Protein AF-A0A0U2ICC0-F1 (afdb_monomer_lite)

Structure (mmCIF, N/CA/C/O backbone):
data_AF-A0A0U2ICC0-F1
#
_entry.id   AF-A0A0U2ICC0-F1
#
loop_
_atom_site.group_PDB
_atom_site.id
_atom_site.type_symbol
_atom_site.label_atom_id
_atom_site.label_alt_id
_atom_site.label_comp_id
_atom_site.label_asym_id
_atom_site.label_entity_id
_atom_site.label_seq_id
_atom_site.pdbx_PDB_ins_code
_atom_site.Cartn_x
_atom_site.Cartn_y
_atom_site.Cartn_z
_atom_site.occupancy
_atom_site.B_iso_or_equiv
_atom_site.auth_seq_id
_atom_site.auth_comp_id
_atom_site.auth_asym_id
_atom_site.auth_atom_id
_atom_site.pdbx_PDB_model_num
ATOM 1 N N . GLU A 1 1 ? 10.619 3.135 0.050 1.00 94.38 1 GLU A N 1
ATOM 2 C CA . GLU A 1 1 ? 9.208 2.701 0.166 1.00 94.38 1 GLU A CA 1
ATOM 3 C C . GLU A 1 1 ? 8.311 3.109 -1.004 1.00 94.38 1 GLU A C 1
ATOM 5 O O . GLU A 1 1 ? 7.405 2.346 -1.286 1.00 94.38 1 GLU A O 1
ATOM 10 N N . GLY A 1 2 ? 8.529 4.235 -1.708 1.00 96.50 2 GLY A N 1
ATOM 11 C CA . GLY A 1 2 ? 7.779 4.533 -2.950 1.00 96.50 2 GLY A CA 1
ATOM 12 C C . GLY A 1 2 ? 6.275 4.761 -2.755 1.00 96.50 2 GLY A C 1
ATOM 13 O O . GLY A 1 2 ? 5.499 4.517 -3.667 1.00 96.50 2 GLY A O 1
ATOM 14 N N . LEU A 1 3 ? 5.868 5.167 -1.550 1.00 97.94 3 LEU A N 1
ATOM 15 C CA . LEU A 1 3 ? 4.469 5.363 -1.183 1.00 97.94 3 LEU A CA 1
ATOM 16 C C . LEU A 1 3 ? 3.995 6.762 -1.573 1.00 97.94 3 LEU A C 1
ATOM 18 O O . LEU A 1 3 ? 4.746 7.734 -1.455 1.00 97.94 3 LEU A O 1
ATOM 22 N N . GLU A 1 4 ? 2.724 6.870 -1.940 1.00 97.62 4 GLU A N 1
ATOM 23 C CA . GLU A 1 4 ? 2.044 8.155 -2.081 1.00 97.62 4 GLU A CA 1
ATOM 24 C C . GLU A 1 4 ? 2.138 9.018 -0.807 1.00 97.62 4 GLU A C 1
ATOM 26 O O . GLU A 1 4 ? 2.250 8.526 0.319 1.00 97.62 4 GLU A O 1
ATOM 31 N N . ALA A 1 5 ? 2.056 10.339 -0.984 1.00 97.44 5 ALA A N 1
ATOM 32 C CA . ALA A 1 5 ? 2.073 11.290 0.124 1.00 97.44 5 ALA A CA 1
ATOM 33 C C . ALA A 1 5 ? 0.911 11.057 1.110 1.00 97.44 5 ALA A C 1
ATOM 35 O O . ALA A 1 5 ? -0.127 10.496 0.759 1.00 97.44 5 ALA A O 1
ATOM 36 N N . SER A 1 6 ?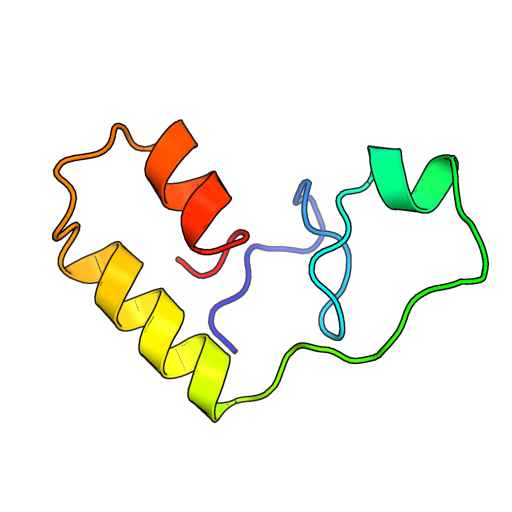 1.029 11.588 2.333 1.00 95.81 6 SER A N 1
ATOM 37 C CA . SER A 1 6 ? 0.093 11.351 3.450 1.00 95.81 6 SER A CA 1
ATOM 38 C C . SER A 1 6 ? -1.378 11.714 3.183 1.00 95.81 6 SER A C 1
ATOM 40 O O . SER A 1 6 ? -2.260 11.339 3.952 1.00 95.81 6 SER A O 1
ATOM 42 N N . GLY A 1 7 ? -1.666 12.445 2.102 1.00 97.06 7 GLY A N 1
ATOM 43 C CA . GLY A 1 7 ? -3.025 12.705 1.624 1.00 97.06 7 GLY A CA 1
ATOM 44 C C . GLY A 1 7 ? -3.699 11.513 0.929 1.00 97.06 7 GLY A C 1
ATOM 45 O O . GLY A 1 7 ? -4.886 11.610 0.625 1.00 97.06 7 GLY A O 1
ATOM 46 N N . SER A 1 8 ? -2.980 10.410 0.697 1.00 97.31 8 SER A N 1
A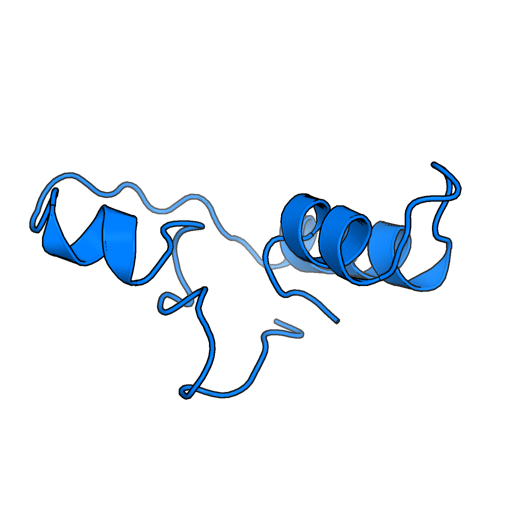TOM 47 C CA . SER A 1 8 ? -3.462 9.223 -0.013 1.00 97.31 8 SER A CA 1
ATOM 48 C C . SER A 1 8 ? -4.680 8.554 0.641 1.00 97.31 8 SER A C 1
ATOM 50 O O . SER A 1 8 ? -4.976 8.701 1.836 1.00 97.31 8 SER A O 1
ATOM 52 N N . THR A 1 9 ? -5.378 7.766 -0.178 1.00 97.94 9 THR A N 1
ATOM 53 C CA . THR A 1 9 ? -6.337 6.750 0.261 1.00 97.94 9 THR A CA 1
ATOM 54 C C . THR A 1 9 ? 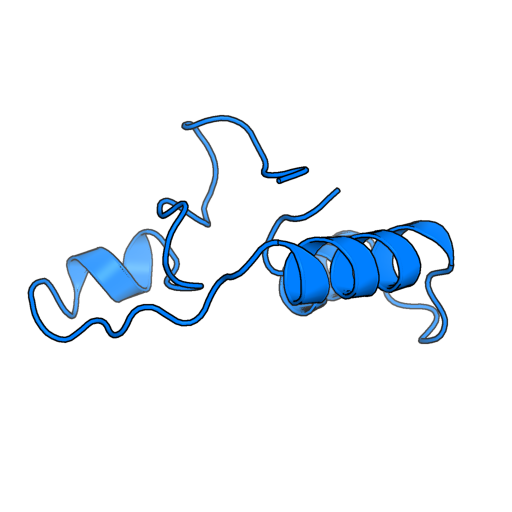-5.652 5.625 1.039 1.00 97.94 9 THR A C 1
ATOM 56 O O . THR A 1 9 ? -6.266 5.109 1.965 1.00 97.94 9 THR A O 1
ATOM 59 N N . TYR A 1 10 ? -4.411 5.257 0.706 1.00 97.88 10 TYR A N 1
ATOM 60 C CA . TYR A 1 10 ? -3.612 4.271 1.440 1.00 97.88 10 TYR A CA 1
ATOM 61 C C . TYR A 1 10 ? -2.853 4.978 2.559 1.00 97.88 10 TYR A C 1
ATOM 63 O O . TYR A 1 10 ? -1.813 5.590 2.336 1.00 97.88 10 TYR A O 1
ATOM 71 N N . ILE A 1 11 ? -3.416 4.949 3.765 1.00 97.06 11 ILE A N 1
ATOM 72 C CA . ILE A 1 11 ? -2.980 5.839 4.853 1.00 97.06 11 ILE A CA 1
ATOM 73 C C . ILE A 1 11 ? -1.772 5.318 5.638 1.00 97.06 11 ILE A C 1
ATOM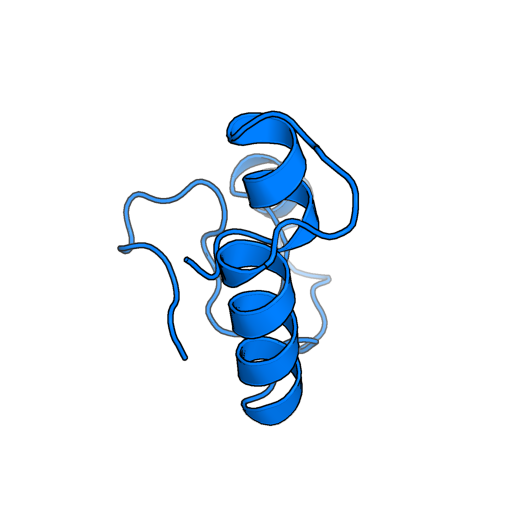 75 O O . ILE A 1 11 ? -1.167 6.068 6.400 1.00 97.06 11 ILE A O 1
ATOM 79 N N . SER A 1 12 ? -1.453 4.031 5.507 1.00 96.62 12 SER A N 1
ATOM 80 C CA . SER A 1 12 ? -0.470 3.350 6.346 1.00 96.62 12 SER A CA 1
ATOM 81 C C . SER A 1 12 ? 0.804 3.027 5.574 1.00 96.62 12 SER A C 1
ATOM 83 O O . SER A 1 12 ? 0.778 2.571 4.431 1.00 96.62 12 SER A O 1
ATOM 85 N N . THR A 1 13 ? 1.946 3.204 6.232 1.00 97.81 13 THR A N 1
ATOM 86 C CA . THR A 1 13 ? 3.236 2.710 5.735 1.00 97.81 13 THR A CA 1
ATOM 87 C C . THR A 1 13 ? 3.463 1.231 6.063 1.00 97.81 13 THR A C 1
ATOM 89 O O . THR A 1 13 ? 4.394 0.636 5.533 1.00 97.81 13 THR A O 1
ATOM 92 N N . LEU A 1 14 ? 2.607 0.624 6.897 1.00 98.00 14 LEU A N 1
ATOM 93 C CA . LEU A 1 14 ? 2.767 -0.739 7.424 1.00 98.00 14 LEU A CA 1
ATOM 94 C C . LEU A 1 14 ? 1.737 -1.741 6.881 1.00 98.00 14 LEU A C 1
ATOM 96 O O . LEU A 1 14 ? 1.982 -2.945 6.913 1.00 98.00 14 LEU A O 1
ATOM 100 N N . CYS A 1 15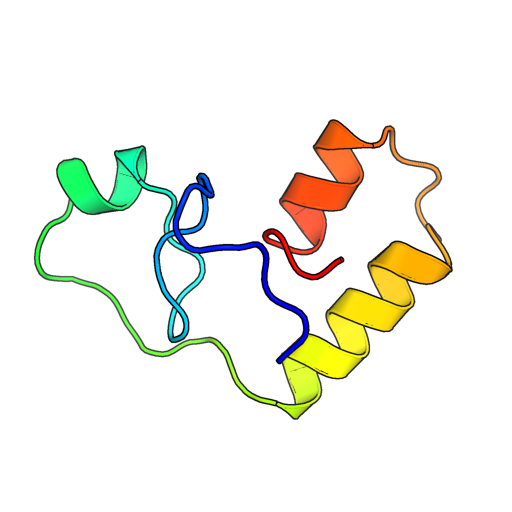 ? 0.589 -1.275 6.389 1.00 97.44 15 CYS A N 1
ATOM 101 C CA . CYS A 1 15 ? -0.477 -2.125 5.860 1.00 97.44 15 CYS A CA 1
ATOM 102 C C . CYS A 1 15 ? -1.144 -1.493 4.634 1.00 97.44 15 CYS A C 1
ATOM 104 O O . CYS A 1 15 ? -0.934 -0.321 4.329 1.00 97.44 15 CYS A O 1
ATOM 106 N N . ASP A 1 16 ? -1.969 -2.276 3.943 1.00 98.19 16 ASP A N 1
ATOM 107 C CA . ASP A 1 16 ? -2.630 -1.863 2.699 1.00 98.19 16 ASP A CA 1
ATOM 108 C C . ASP A 1 16 ? -4.043 -1.308 2.881 1.00 98.19 16 ASP A C 1
ATOM 110 O O . ASP A 1 16 ? -4.735 -1.056 1.894 1.00 98.19 16 ASP A O 1
ATOM 114 N N . ALA A 1 17 ? -4.468 -1.110 4.130 1.00 97.69 17 ALA A N 1
ATOM 115 C CA . ALA A 1 17 ? -5.791 -0.597 4.433 1.00 97.69 17 ALA A CA 1
ATOM 116 C C . ALA A 1 17 ? -5.985 0.810 3.851 1.00 97.69 17 ALA A C 1
ATOM 118 O O . ALA A 1 17 ? -5.162 1.721 4.016 1.00 97.69 17 ALA A O 1
ATOM 119 N N . THR A 1 18 ? -7.120 0.992 3.194 1.00 98.19 18 THR A N 1
ATOM 120 C CA . THR A 1 18 ? -7.596 2.300 2.768 1.00 98.19 18 THR A CA 1
ATOM 121 C C . THR A 1 18 ? -8.102 3.110 3.962 1.00 98.19 18 THR A C 1
ATOM 123 O O . THR A 1 18 ? -8.445 2.574 5.015 1.00 98.19 18 THR A O 1
ATOM 126 N N . ARG A 1 19 ? -8.225 4.429 3.789 1.00 97.75 19 ARG A N 1
ATOM 127 C CA . ARG A 1 19 ? -8.812 5.331 4.790 1.00 97.75 19 ARG A CA 1
ATOM 128 C C . ARG A 1 19 ? -10.205 4.883 5.240 1.00 97.75 19 ARG A C 1
ATOM 130 O O . ARG A 1 19 ? -10.536 5.034 6.410 1.00 97.75 19 ARG A O 1
ATOM 137 N N . LEU A 1 20 ? -11.009 4.360 4.312 1.00 98.12 20 LEU A N 1
ATOM 138 C CA . LEU A 1 20 ? -12.354 3.868 4.603 1.00 98.12 20 LEU A CA 1
ATOM 139 C C . LEU A 1 20 ? -12.312 2.564 5.409 1.00 98.12 20 LEU A C 1
ATOM 141 O O . LEU A 1 20 ? -13.000 2.445 6.414 1.00 98.12 20 LEU A O 1
ATOM 145 N N . GLU A 1 21 ? -11.479 1.603 5.012 1.00 98.00 21 GLU A N 1
ATOM 146 C CA . GLU A 1 21 ? -11.342 0.341 5.752 1.00 98.00 21 GLU A CA 1
ATOM 147 C C . GLU A 1 21 ? -10.800 0.580 7.165 1.00 98.00 21 GLU A C 1
ATOM 149 O O . GLU A 1 21 ? -11.290 -0.004 8.129 1.00 98.00 21 GLU A O 1
ATOM 154 N N . ALA A 1 22 ? -9.839 1.494 7.308 1.00 97.56 22 ALA A N 1
ATOM 155 C CA . ALA A 1 22 ? -9.286 1.868 8.601 1.00 97.56 22 ALA A CA 1
ATOM 156 C C . ALA A 1 22 ? -10.286 2.621 9.493 1.00 97.56 22 ALA A C 1
ATOM 158 O O . ALA A 1 22 ? -10.164 2.553 10.711 1.00 97.56 22 ALA A O 1
ATOM 159 N N . SER A 1 23 ? -11.279 3.324 8.930 1.00 97.81 23 SER A N 1
ATOM 160 C CA . SER A 1 23 ? -12.325 3.970 9.737 1.00 97.81 23 SER A CA 1
ATOM 161 C C . SER A 1 23 ? -13.399 2.988 10.211 1.00 97.81 23 SER A C 1
ATOM 163 O O . SER A 1 23 ? -14.009 3.212 11.255 1.00 97.81 23 SER A O 1
ATOM 165 N N . GLN A 1 24 ? -13.612 1.893 9.477 1.00 98.25 24 GLN A N 1
ATOM 166 C CA . GLN A 1 24 ? -14.550 0.826 9.839 1.00 98.25 24 GLN A CA 1
ATOM 167 C C . GLN A 1 24 ? -13.931 -0.190 10.805 1.00 98.25 24 GLN A C 1
ATOM 169 O O . GLN A 1 24 ? -14.600 -0.672 11.717 1.00 98.25 24 GLN A O 1
ATOM 174 N N . ASN A 1 25 ? -12.647 -0.499 10.632 1.00 97.12 25 ASN A N 1
ATOM 175 C CA . ASN A 1 25 ? -11.882 -1.370 11.508 1.00 97.12 25 ASN A CA 1
ATOM 176 C C . ASN A 1 25 ? -10.714 -0.577 12.097 1.00 97.12 25 ASN A C 1
ATOM 178 O O . ASN A 1 25 ? -9.707 -0.371 11.435 1.00 97.12 25 ASN A O 1
ATOM 182 N N . LEU A 1 26 ? -10.846 -0.125 13.343 1.00 96.62 26 LEU A N 1
ATOM 183 C CA . LEU A 1 26 ? -9.880 0.797 13.951 1.00 96.62 26 LEU A CA 1
ATOM 184 C C . LEU A 1 26 ? -8.637 0.106 14.535 1.00 96.62 26 LEU A C 1
ATOM 186 O O . LEU A 1 26 ? -7.632 0.770 14.771 1.00 96.62 26 LEU A O 1
ATOM 190 N N . ILE A 1 27 ? -8.708 -1.197 14.824 1.00 97.06 27 ILE A N 1
ATOM 191 C CA . ILE A 1 27 ? -7.714 -1.881 15.673 1.00 97.06 27 ILE A CA 1
ATOM 192 C C . ILE A 1 27 ? -7.089 -3.085 14.966 1.00 97.06 27 ILE A C 1
ATOM 194 O O . ILE A 1 27 ? -5.894 -3.331 15.111 1.00 97.06 27 ILE A O 1
ATOM 198 N N . LEU A 1 28 ? -7.873 -3.851 14.206 1.00 97.44 28 LEU A N 1
ATOM 199 C CA . LEU A 1 28 ? -7.434 -5.140 13.676 1.00 97.44 28 LEU A CA 1
ATOM 200 C C . LEU A 1 28 ? -6.731 -4.969 12.327 1.00 97.44 28 LEU A C 1
ATOM 202 O O . LEU A 1 28 ? -7.292 -5.302 11.285 1.00 97.44 28 LEU A O 1
ATOM 206 N N . HIS A 1 29 ? -5.492 -4.478 12.368 1.00 97.06 29 HIS A N 1
ATOM 207 C CA . HIS A 1 29 ? -4.589 -4.409 11.218 1.00 97.06 29 HIS A CA 1
ATOM 208 C C . HIS A 1 29 ? -3.292 -5.152 11.517 1.00 97.06 29 HIS A C 1
ATOM 210 O O . HIS A 1 29 ? -2.687 -4.965 12.571 1.00 97.06 29 HIS A O 1
ATOM 216 N N . SER A 1 30 ? -2.842 -5.973 10.575 1.00 97.81 30 SER A N 1
ATOM 217 C CA . SER A 1 30 ? -1.523 -6.606 10.631 1.00 97.81 30 SER A CA 1
ATOM 218 C C . SER A 1 30 ? -0.515 -5.817 9.799 1.00 97.81 30 SER A C 1
ATOM 220 O O . SER A 1 30 ? -0.882 -5.150 8.832 1.00 97.81 30 SER A O 1
ATOM 222 N N . VAL A 1 31 ? 0.764 -5.909 10.166 1.00 98.06 31 VAL A N 1
ATOM 223 C CA . VAL A 1 31 ? 1.858 -5.393 9.335 1.00 98.06 31 VAL A CA 1
ATOM 224 C C . VAL A 1 31 ? 2.028 -6.335 8.147 1.00 98.06 31 VAL A C 1
ATOM 226 O O . VAL A 1 31 ? 2.348 -7.506 8.338 1.00 98.06 31 VAL A O 1
ATOM 229 N N . THR A 1 32 ? 1.784 -5.833 6.940 1.00 97.31 32 THR A N 1
ATOM 230 C CA . THR A 1 32 ? 1.915 -6.600 5.690 1.00 97.31 32 THR A CA 1
ATOM 231 C C . THR A 1 32 ? 2.998 -6.033 4.788 1.00 97.31 32 THR A C 1
ATOM 233 O O . THR A 1 32 ? 3.718 -6.796 4.158 1.00 97.31 32 THR A O 1
ATOM 236 N N . ARG A 1 33 ? 3.174 -4.707 4.777 1.00 98.00 33 ARG A N 1
ATOM 237 C CA . ARG A 1 33 ? 4.161 -4.045 3.923 1.00 98.00 33 ARG A CA 1
ATOM 238 C C . ARG A 1 33 ? 5.579 -4.325 4.386 1.00 98.00 33 ARG A C 1
ATOM 240 O O . ARG A 1 33 ? 5.885 -4.299 5.578 1.00 98.00 33 ARG A O 1
ATOM 247 N N . ASN A 1 34 ? 6.463 -4.492 3.414 1.00 98.19 34 ASN A N 1
ATOM 248 C CA . ASN A 1 34 ? 7.900 -4.530 3.620 1.00 98.19 34 ASN A CA 1
ATOM 249 C C . ASN A 1 34 ? 8.627 -3.959 2.393 1.00 98.19 34 ASN A C 1
ATOM 251 O O . ASN A 1 34 ? 8.038 -3.765 1.329 1.00 98.19 34 ASN A O 1
ATOM 255 N N . HIS A 1 35 ? 9.924 -3.700 2.551 1.00 98.44 35 HIS A N 1
ATOM 256 C CA . HIS A 1 35 ? 10.736 -3.068 1.515 1.00 98.44 35 HIS A CA 1
ATOM 257 C C . HIS A 1 35 ? 10.779 -3.868 0.202 1.00 98.44 35 HIS A C 1
ATOM 259 O O . HIS A 1 35 ? 10.642 -3.283 -0.869 1.00 98.44 35 HIS A O 1
ATOM 265 N N . ALA A 1 36 ? 10.947 -5.193 0.275 1.00 98.44 36 ALA A N 1
ATOM 266 C CA . ALA A 1 36 ? 11.055 -6.045 -0.909 1.00 98.44 36 ALA A CA 1
ATOM 267 C C . ALA A 1 36 ? 9.737 -6.080 -1.695 1.00 98.44 36 ALA A C 1
ATOM 269 O O . ALA A 1 36 ? 9.732 -5.871 -2.904 1.00 98.44 36 ALA A O 1
ATOM 270 N N . GLU A 1 37 ? 8.614 -6.233 -0.996 1.00 98.38 37 GLU A N 1
ATOM 271 C CA . GLU A 1 37 ? 7.288 -6.188 -1.612 1.00 98.38 37 GLU A CA 1
ATOM 272 C C . GLU A 1 37 ? 7.004 -4.828 -2.268 1.00 98.38 37 GLU A C 1
ATOM 274 O O . GLU A 1 37 ? 6.440 -4.765 -3.359 1.00 98.38 37 GLU A O 1
ATOM 279 N N . ASN A 1 38 ? 7.431 -3.724 -1.648 1.00 98.44 38 ASN A N 1
ATOM 280 C CA . ASN A 1 38 ? 7.287 -2.398 -2.247 1.00 98.44 38 ASN A CA 1
ATOM 281 C C . ASN A 1 38 ? 8.115 -2.255 -3.537 1.00 98.44 38 ASN A C 1
ATOM 283 O O . ASN A 1 38 ? 7.645 -1.635 -4.489 1.00 98.44 38 ASN A O 1
ATOM 287 N N . LEU A 1 39 ? 9.308 -2.854 -3.615 1.00 98.69 39 LEU A N 1
ATOM 288 C CA . LEU A 1 39 ? 10.087 -2.879 -4.859 1.00 98.69 39 LEU A CA 1
ATOM 289 C C 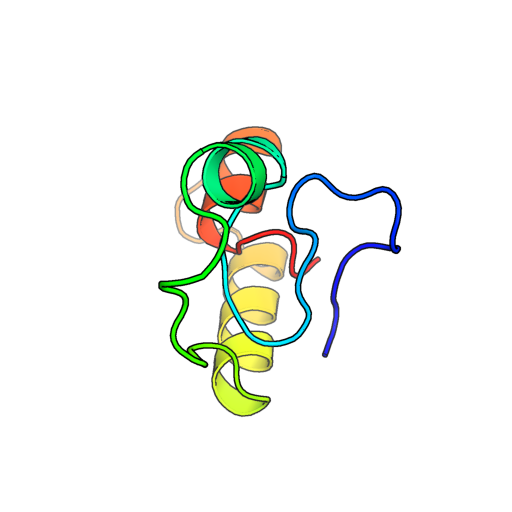. LEU A 1 39 ? 9.364 -3.665 -5.962 1.00 98.69 39 LEU A C 1
ATOM 291 O O . LEU A 1 39 ? 9.253 -3.180 -7.085 1.00 98.69 39 LEU A O 1
ATOM 295 N N . GLU A 1 40 ? 8.815 -4.838 -5.643 1.00 98.56 40 GLU A N 1
ATOM 296 C CA . GLU A 1 40 ? 8.051 -5.645 -6.604 1.00 98.56 40 GLU A CA 1
ATOM 297 C C . GLU A 1 40 ? 6.803 -4.906 -7.105 1.00 98.56 40 GLU A C 1
ATOM 299 O O . GLU A 1 40 ? 6.529 -4.873 -8.306 1.00 98.56 40 GLU A O 1
ATOM 304 N N . ARG A 1 41 ? 6.068 -4.248 -6.203 1.00 98.56 41 ARG A N 1
ATOM 305 C CA . ARG A 1 41 ? 4.898 -3.428 -6.550 1.00 98.56 41 ARG A CA 1
ATOM 306 C C . ARG A 1 41 ? 5.266 -2.247 -7.441 1.00 98.56 41 ARG A C 1
ATOM 308 O O . ARG A 1 41 ? 4.534 -1.965 -8.388 1.00 98.56 41 ARG A O 1
ATOM 315 N N . TYR A 1 42 ? 6.401 -1.597 -7.188 1.00 98.69 42 TYR A N 1
ATOM 316 C CA . TYR A 1 42 ? 6.898 -0.535 -8.058 1.00 98.69 42 TYR A CA 1
ATOM 317 C C . TYR A 1 42 ? 7.219 -1.055 -9.467 1.00 98.69 42 TYR A C 1
ATOM 319 O O . TYR A 1 42 ? 6.881 -0.407 -10.456 1.00 98.69 42 TYR A O 1
ATOM 327 N N . GLU A 1 43 ? 7.801 -2.250 -9.590 1.00 98.75 43 GLU A N 1
ATOM 328 C CA . GLU A 1 43 ? 8.037 -2.858 -10.904 1.00 98.75 43 GLU A CA 1
ATOM 329 C C . GLU A 1 43 ? 6.729 -3.203 -11.631 1.00 98.75 43 GLU A C 1
ATOM 331 O O . GLU A 1 43 ? 6.628 -2.992 -12.844 1.00 98.75 43 GLU A O 1
ATOM 336 N N . VAL A 1 44 ? 5.697 -3.656 -10.909 1.00 98.62 44 VAL A N 1
ATOM 337 C CA . VAL A 1 44 ? 4.348 -3.851 -11.471 1.00 98.62 44 VAL A CA 1
ATOM 338 C C . VAL A 1 44 ? 3.757 -2.527 -11.957 1.00 98.62 44 VAL A C 1
ATOM 340 O O . VAL A 1 44 ? 3.236 -2.478 -13.069 1.00 98.62 44 VAL A O 1
ATOM 343 N N . TRP A 1 45 ? 3.876 -1.451 -11.175 1.00 98.69 45 TRP A N 1
ATOM 344 C CA . TRP A 1 45 ? 3.429 -0.112 -11.575 1.00 98.69 45 TRP A CA 1
ATOM 345 C C . TRP A 1 45 ? 4.143 0.366 -12.845 1.00 98.69 45 TRP A C 1
ATOM 347 O O . TRP A 1 45 ? 3.507 0.767 -13.818 1.00 98.69 45 TRP A O 1
ATOM 357 N N . ARG A 1 46 ? 5.475 0.265 -12.863 1.00 98.56 46 ARG A N 1
ATOM 358 C CA . ARG A 1 46 ? 6.322 0.735 -13.965 1.00 98.56 46 ARG A CA 1
ATOM 359 C C . ARG A 1 46 ? 6.089 -0.037 -15.263 1.00 98.56 46 ARG A C 1
ATOM 361 O O . ARG A 1 46 ? 6.151 0.557 -16.337 1.00 98.56 46 ARG A O 1
ATOM 368 N N . SER A 1 47 ? 5.891 -1.353 -15.182 1.00 98.56 47 SER A N 1
ATOM 369 C CA . SER A 1 47 ? 5.746 -2.215 -16.364 1.00 98.56 47 SER A CA 1
ATOM 370 C C . SER A 1 47 ? 4.302 -2.395 -16.833 1.00 98.56 47 SER A C 1
ATOM 372 O O . SER A 1 47 ? 4.106 -2.728 -17.999 1.00 98.56 47 SER A O 1
ATOM 374 N N . ASN A 1 48 ? 3.312 -2.171 -15.959 1.00 98.44 48 ASN A N 1
ATOM 375 C CA . ASN A 1 48 ? 1.889 -2.437 -16.192 1.00 98.44 48 ASN A CA 1
ATOM 376 C C . ASN A 1 48 ? 1.645 -3.746 -16.980 1.00 98.44 48 ASN A C 1
ATOM 378 O O . ASN A 1 48 ? 1.088 -3.723 -18.082 1.00 98.44 48 ASN A O 1
ATOM 382 N N . PRO A 1 49 ? 2.065 -4.906 -16.439 1.00 98.50 49 PRO A N 1
ATOM 383 C CA . PRO A 1 49 ? 2.048 -6.169 -17.178 1.00 98.50 49 PRO A CA 1
ATOM 384 C C . PRO A 1 49 ? 0.625 -6.683 -17.446 1.00 98.50 49 PRO A C 1
ATOM 386 O O . PRO A 1 49 ? 0.436 -7.588 -18.254 1.00 98.50 49 PRO A O 1
ATOM 389 N N . TYR A 1 50 ? -0.373 -6.110 -16.768 1.00 98.19 50 TYR A N 1
ATOM 390 C CA . TYR A 1 50 ? -1.784 -6.468 -16.885 1.00 98.19 50 TYR A CA 1
ATOM 391 C C . TYR A 1 50 ? -2.582 -5.508 -17.780 1.00 98.19 50 TYR A C 1
ATOM 393 O O . TYR A 1 50 ? -3.778 -5.720 -17.954 1.00 98.19 50 TYR A O 1
ATOM 401 N N . HIS A 1 51 ? -1.941 -4.485 -18.362 1.00 98.12 51 HIS A N 1
ATOM 402 C CA . HIS A 1 51 ? -2.591 -3.469 -19.203 1.00 98.12 51 HIS A CA 1
ATOM 403 C C . HIS A 1 51 ? -3.818 -2.820 -18.542 1.00 98.12 51 HIS A C 1
ATOM 405 O O . HIS A 1 51 ? -4.837 -2.568 -19.185 1.00 98.12 51 HIS A O 1
ATOM 411 N N . GLU A 1 52 ? -3.710 -2.553 -17.246 1.00 98.56 52 GLU A N 1
ATOM 412 C CA . GLU A 1 52 ? -4.766 -1.942 -16.447 1.00 98.56 52 GLU A CA 1
ATOM 413 C C . GLU A 1 52 ? -4.820 -0.430 -16.661 1.00 98.56 52 GLU A C 1
ATOM 415 O O . GLU A 1 52 ? -3.816 0.208 -17.007 1.00 98.56 52 GLU A O 1
ATOM 420 N N . THR A 1 53 ? -5.990 0.159 -16.416 1.00 98.50 53 THR A N 1
ATOM 421 C CA . THR A 1 53 ? -6.104 1.616 -16.300 1.00 98.50 53 THR A CA 1
ATOM 422 C C . THR A 1 53 ? -5.338 2.117 -15.072 1.00 98.50 53 THR A C 1
ATOM 424 O O . THR A 1 53 ? -5.015 1.354 -14.162 1.00 98.50 53 THR A O 1
ATOM 427 N N . VAL A 1 54 ? -5.043 3.419 -15.019 1.00 98.31 54 VAL A N 1
ATOM 428 C CA . VAL A 1 54 ? -4.263 4.014 -13.918 1.00 98.31 54 VAL A CA 1
ATOM 429 C C . VAL A 1 54 ? -4.878 3.721 -12.547 1.00 98.31 54 VAL A C 1
ATOM 431 O O . VAL A 1 54 ? -4.150 3.360 -11.625 1.00 98.31 54 VAL A O 1
ATOM 434 N N . ASP A 1 55 ? -6.201 3.834 -12.407 1.00 98.12 55 ASP A N 1
ATOM 435 C CA . ASP A 1 55 ? -6.878 3.618 -11.124 1.00 98.12 55 ASP A CA 1
ATOM 436 C C . ASP A 1 55 ? -6.872 2.142 -10.699 1.00 98.12 55 ASP A C 1
ATOM 438 O O . ASP A 1 55 ? -6.652 1.833 -9.524 1.00 98.12 55 ASP A O 1
ATOM 442 N N . GLU A 1 56 ? -7.052 1.224 -11.650 1.00 98.56 56 GLU A N 1
ATOM 443 C CA . GLU A 1 56 ? -6.966 -0.222 -11.417 1.00 98.56 56 GLU A CA 1
ATOM 444 C C . GLU A 1 56 ? -5.542 -0.634 -11.024 1.00 98.56 56 GLU A C 1
ATOM 446 O O . GLU A 1 56 ? -5.344 -1.302 -10.004 1.00 98.56 56 GLU A O 1
ATOM 451 N N . LEU A 1 57 ? -4.537 -0.157 -11.766 1.00 98.69 57 LEU A N 1
ATOM 452 C CA . LEU A 1 57 ? -3.132 -0.440 -11.490 1.00 98.69 57 LEU A CA 1
ATOM 453 C C . LEU A 1 57 ? -2.713 0.133 -10.133 1.00 98.69 57 LEU A C 1
ATOM 455 O O . LEU A 1 57 ? -2.087 -0.563 -9.333 1.00 98.69 57 LEU A O 1
ATOM 459 N N . ARG A 1 58 ? -3.124 1.370 -9.823 1.00 98.38 58 ARG A N 1
ATOM 460 C CA . ARG A 1 58 ? -2.902 2.011 -8.519 1.00 98.38 58 ARG A CA 1
ATOM 461 C C . ARG A 1 58 ? -3.500 1.182 -7.385 1.00 98.38 58 ARG A C 1
ATOM 463 O O . ARG A 1 58 ? -2.879 1.036 -6.328 1.00 98.38 58 ARG A O 1
ATOM 470 N N . HIS A 1 59 ? -4.692 0.623 -7.598 1.00 98.19 59 HIS A N 1
ATOM 471 C CA . HIS A 1 59 ? -5.327 -0.259 -6.627 1.00 98.19 59 HIS A CA 1
ATOM 472 C C . HIS A 1 59 ? -4.570 -1.583 -6.451 1.00 98.19 59 HIS A C 1
ATOM 474 O O . HIS A 1 59 ? -4.467 -2.084 -5.326 1.00 98.19 59 HIS A O 1
ATOM 480 N N . ARG A 1 60 ? -4.024 -2.150 -7.532 1.00 98.31 60 ARG A N 1
ATOM 481 C CA . ARG A 1 60 ? -3.200 -3.366 -7.492 1.00 98.31 60 ARG A CA 1
ATOM 482 C C . ARG A 1 60 ? -1.930 -3.160 -6.672 1.00 98.31 60 ARG A C 1
ATOM 484 O O . ARG A 1 60 ? -1.637 -3.976 -5.803 1.00 98.31 60 ARG A O 1
ATOM 491 N N . VAL A 1 61 ? -1.216 -2.061 -6.908 1.00 98.56 61 VAL A N 1
ATOM 492 C CA . VAL A 1 61 ? 0.065 -1.755 -6.242 1.00 98.56 61 VAL A CA 1
ATOM 493 C C . VAL A 1 61 ? -0.097 -1.040 -4.898 1.00 98.56 61 VAL A C 1
ATOM 495 O O . VAL A 1 61 ? 0.887 -0.710 -4.244 1.00 98.56 61 VAL A O 1
ATOM 498 N N . LYS A 1 62 ? -1.341 -0.806 -4.464 1.00 98.44 62 LYS A N 1
ATOM 499 C CA . LYS A 1 62 ? -1.697 -0.178 -3.181 1.00 98.44 62 LYS A CA 1
ATOM 500 C C . LYS A 1 62 ? -1.039 1.197 -2.976 1.00 98.44 62 LYS A C 1
ATOM 502 O O . LYS A 1 62 ? -0.601 1.528 -1.874 1.00 98.44 62 LYS A O 1
ATOM 507 N N . GLY A 1 63 ? -0.973 2.002 -4.037 1.00 97.44 63 GLY A N 1
ATOM 508 C CA . GLY A 1 63 ? -0.384 3.347 -3.990 1.00 97.44 63 GLY A CA 1
ATOM 509 C C . GLY A 1 63 ? 1.145 3.371 -3.874 1.00 97.44 63 GLY A C 1
ATOM 510 O O . GLY A 1 63 ? 1.693 4.319 -3.313 1.00 97.44 63 GLY A O 1
ATOM 511 N N . VAL A 1 64 ? 1.824 2.320 -4.346 1.00 98.44 64 VAL A N 1
ATOM 512 C CA . VAL A 1 64 ? 3.264 2.345 -4.639 1.00 98.44 64 VAL A CA 1
ATOM 513 C C . VAL A 1 64 ? 3.453 2.805 -6.089 1.00 98.44 64 VAL A C 1
ATOM 515 O O . VAL A 1 64 ? 3.092 2.059 -6.998 1.00 98.44 64 VAL A O 1
ATOM 518 N N . SER A 1 65 ? 3.977 4.013 -6.320 1.00 96.12 65 SER A N 1
ATOM 519 C CA . SER A 1 65 ? 4.026 4.644 -7.657 1.00 96.12 65 SER A CA 1
ATOM 520 C C . SER A 1 65 ? 5.187 5.610 -7.842 1.00 96.12 65 SER A C 1
ATOM 522 O O . SER A 1 65 ? 5.464 6.348 -6.870 1.00 96.12 65 SER A O 1
#

Foldseek 3Di:
DQADPCVDQQNDPFALHGPVNCVVPVPDDDRDDDDVLLVVLLVCLVVVPVVDDPVVSCSVSSRRD

Sequence (65 aa):
EGLEASGSTYISTLCDATRLEASQNLILHSVTRNHAENLERYEVWRSNPYHETVDELRHRVKGVS

Secondary structure (DSSP, 8-state):
--BPPTTSSB--SS---BHHHHHH-SS-------HHHHHHHHHHHHH-TT---HHHHHHHTTTB-

InterPro domains:
  IPR024627 V(D)J recombination-activating protein 1 [PTHR11539] (1-65)
  IPR058555 V(D)J recombination-activating protein 1, ZnC2 domain [PF26101] (10-65)

Organism: NCBI:txid2759639

pLDDT: mean 97.88, std 0.8, range [94.38, 98.75]

Radius of gyration: 11.94 Å; chains: 1; bounding box: 26×19×35 Å